Protein AF-A0A2H6NJB8-F1 (afdb_monomer_lite)

Sequence (164 aa):
QEVQARLISLHREQQLCVHRRELTELDIHHRILRFHNYLVALVNKSLLPVRFRLPLLGRGVFLTQGLKYNLELLLFWGPGSLFQGQWNLQPQYKRAGARLELARRLERSLLLLGVANLLLCPFILVWQGLYAFFSYTEALRREPSSLGARRWSLYGRLYLRHFN

Organism: NCBI:txid3147026

Radius of gyration: 20.93 Å; chains: 1; bounding box: 54×35×62 Å

Structure (mmCIF, N/CA/C/O backbone):
data_AF-A0A2H6NJB8-F1
#
_entry.id   AF-A0A2H6NJB8-F1
#
loop_
_atom_site.group_PDB
_atom_site.id
_atom_site.type_symbol
_atom_site.label_atom_id
_atom_site.label_alt_id
_atom_site.label_comp_id
_atom_site.label_asym_id
_atom_site.label_entity_id
_atom_site.label_seq_id
_atom_site.pdbx_PDB_ins_code
_atom_site.Cartn_x
_atom_site.Cartn_y
_atom_site.Cartn_z
_atom_site.occupancy
_atom_site.B_iso_or_equiv
_atom_site.auth_seq_id
_atom_site.auth_comp_id
_atom_site.auth_asym_id
_atom_site.auth_atom_id
_atom_site.pdbx_PDB_model_num
ATOM 1 N N . GLN A 1 1 ? 4.160 -14.738 22.382 1.00 85.25 1 GLN A N 1
ATOM 2 C CA . GLN A 1 1 ? 3.028 -14.990 23.298 1.00 85.25 1 GLN A CA 1
ATOM 3 C C . GLN A 1 1 ? 3.347 -14.533 24.719 1.00 85.25 1 GLN A C 1
ATOM 5 O O . GLN A 1 1 ? 2.593 -13.733 25.248 1.00 85.25 1 GLN A O 1
ATOM 10 N N . GLU A 1 2 ? 4.492 -14.901 25.303 1.00 93.94 2 GLU A N 1
ATOM 11 C CA . GLU A 1 2 ? 4.881 -14.447 26.657 1.00 93.94 2 GLU A CA 1
ATOM 12 C C . GLU A 1 2 ? 4.868 -12.920 26.844 1.00 93.94 2 GLU A C 1
ATOM 14 O O . GLU A 1 2 ? 4.294 -12.415 27.806 1.00 93.94 2 GLU A O 1
ATOM 19 N N . VAL A 1 3 ? 5.433 -12.168 25.891 1.00 93.88 3 VAL A N 1
ATOM 20 C CA . VAL A 1 3 ? 5.433 -10.691 25.920 1.00 93.88 3 VAL A CA 1
ATOM 21 C C . VAL A 1 3 ? 4.010 -10.128 25.955 1.00 93.88 3 VAL A C 1
ATOM 23 O O . VAL A 1 3 ? 3.730 -9.182 26.683 1.00 93.88 3 VAL A O 1
ATOM 26 N N . GLN A 1 4 ? 3.097 -10.729 25.194 1.00 92.00 4 GLN A N 1
ATOM 27 C CA . GLN A 1 4 ? 1.706 -10.296 25.116 1.00 92.00 4 GLN A CA 1
ATOM 28 C C . GLN A 1 4 ? 0.966 -10.563 26.432 1.00 92.00 4 GLN A C 1
ATOM 30 O O . GLN A 1 4 ? 0.271 -9.678 26.922 1.00 92.00 4 GLN A O 1
ATOM 35 N N . ALA A 1 5 ? 1.165 -11.740 27.034 1.00 91.25 5 ALA A N 1
ATOM 36 C CA . ALA A 1 5 ? 0.582 -12.081 28.329 1.00 91.25 5 ALA A CA 1
ATOM 37 C C . ALA A 1 5 ? 1.071 -11.134 29.438 1.00 91.25 5 ALA A C 1
ATOM 39 O O . ALA A 1 5 ? 0.262 -10.613 30.204 1.00 91.25 5 ALA A O 1
ATOM 40 N N . ARG A 1 6 ? 2.379 -10.831 29.466 1.00 91.12 6 ARG A N 1
ATOM 41 C CA . ARG A 1 6 ? 2.955 -9.849 30.402 1.00 91.12 6 ARG A CA 1
ATOM 42 C C . ARG A 1 6 ? 2.412 -8.439 30.179 1.00 91.12 6 ARG A C 1
ATOM 44 O O . ARG A 1 6 ? 2.177 -7.709 31.133 1.00 91.12 6 ARG A O 1
ATOM 51 N N . LEU A 1 7 ? 2.184 -8.044 28.929 1.00 89.62 7 LEU A N 1
ATOM 52 C CA . LEU A 1 7 ? 1.613 -6.734 28.621 1.00 89.62 7 LEU A CA 1
ATOM 53 C C . LEU A 1 7 ? 0.162 -6.618 29.118 1.00 89.62 7 LEU A C 1
ATOM 55 O O . LEU A 1 7 ? -0.233 -5.573 29.631 1.00 89.62 7 LEU A O 1
ATOM 59 N N . ILE A 1 8 ? -0.616 -7.699 29.023 1.00 88.38 8 ILE A N 1
ATOM 60 C CA . ILE A 1 8 ? -1.985 -7.759 29.555 1.00 88.38 8 ILE A CA 1
ATOM 61 C C . ILE A 1 8 ? -1.984 -7.724 31.087 1.00 88.38 8 ILE A C 1
ATOM 63 O O . ILE A 1 8 ? -2.805 -7.012 31.669 1.00 88.38 8 ILE A O 1
ATOM 67 N N . SER A 1 9 ? -1.066 -8.440 31.748 1.00 87.44 9 SER A N 1
ATOM 68 C CA . SER A 1 9 ? -0.958 -8.395 33.211 1.00 87.44 9 SER A CA 1
ATOM 69 C C . SER A 1 9 ? -0.558 -7.001 33.703 1.00 87.44 9 SER A C 1
ATOM 71 O O . SER A 1 9 ? -1.214 -6.470 34.593 1.00 87.44 9 SER A O 1
ATOM 73 N N . LEU A 1 10 ? 0.426 -6.362 33.058 1.00 87.69 10 LEU A N 1
ATOM 74 C CA . LEU A 1 10 ? 0.876 -5.003 33.390 1.00 87.69 10 LEU A CA 1
ATOM 75 C C . LEU A 1 10 ? -0.206 -3.938 33.179 1.00 87.69 10 LEU A C 1
ATOM 77 O O . LEU A 1 10 ? -0.271 -2.969 33.933 1.00 87.69 10 LEU A O 1
ATOM 81 N N . HIS A 1 11 ? -1.090 -4.101 32.187 1.00 83.88 11 HIS A N 1
ATOM 82 C CA . HIS A 1 11 ? -2.194 -3.156 31.968 1.00 83.88 11 HIS A CA 1
ATOM 83 C C . HIS A 1 11 ? -3.126 -3.055 33.188 1.00 83.88 11 HIS A C 1
ATOM 85 O O . HIS A 1 11 ? -3.665 -1.980 33.446 1.00 83.88 11 HIS A O 1
ATOM 91 N N . ARG A 1 12 ? -3.281 -4.131 33.973 1.00 79.50 12 ARG A N 1
ATOM 92 C CA . ARG A 1 12 ? -4.093 -4.106 35.203 1.00 79.50 12 ARG A CA 1
ATOM 93 C C . ARG A 1 12 ? -3.506 -3.174 36.262 1.00 79.50 12 ARG A C 1
ATOM 95 O O . ARG A 1 12 ? -4.266 -2.508 36.957 1.00 79.50 12 ARG A O 1
ATOM 102 N N . GLU A 1 13 ? -2.181 -3.103 36.335 1.00 82.75 13 GLU A N 1
ATOM 103 C CA . GLU A 1 13 ? -1.440 -2.299 37.311 1.00 82.75 13 GLU A CA 1
ATOM 104 C C . GLU A 1 13 ? -1.259 -0.847 36.847 1.00 82.75 13 GLU A C 1
ATOM 106 O O . GLU A 1 13 ? -1.420 0.078 37.636 1.00 82.75 13 GLU A O 1
ATOM 111 N N . GLN A 1 14 ? -0.952 -0.634 35.562 1.00 80.88 14 GLN A N 1
ATOM 112 C CA . GLN A 1 14 ? -0.519 0.669 35.032 1.00 80.88 14 GLN A CA 1
ATOM 113 C C . GLN A 1 14 ? -1.563 1.390 34.156 1.00 80.88 14 GLN A C 1
ATOM 115 O O . GLN A 1 14 ? -1.294 2.490 33.683 1.00 80.88 14 GLN A O 1
ATOM 120 N N . GLN A 1 15 ? -2.743 0.797 33.919 1.00 77.94 15 GLN A N 1
ATOM 121 C CA . GLN A 1 15 ? -3.854 1.382 33.139 1.00 77.94 15 GLN A CA 1
ATOM 122 C C . GLN A 1 15 ? -3.415 2.031 31.808 1.00 77.94 15 GLN A C 1
ATOM 124 O O . GLN A 1 15 ? -3.795 3.151 31.469 1.00 77.94 15 GLN A O 1
ATOM 129 N N . LEU A 1 16 ? -2.651 1.293 30.996 1.00 76.12 16 LEU A N 1
ATOM 130 C CA . LEU A 1 16 ? -2.123 1.747 29.697 1.00 76.12 16 LEU A CA 1
ATOM 131 C C . LEU A 1 16 ? -3.224 2.147 28.689 1.00 76.12 16 LEU A C 1
ATOM 133 O O . LEU A 1 16 ? -2.987 2.904 27.747 1.00 76.12 16 LEU A O 1
ATOM 137 N N . CYS A 1 17 ? -4.440 1.625 28.854 1.00 76.44 17 CYS A N 1
ATOM 138 C CA . CYS A 1 17 ? -5.624 1.983 28.070 1.00 76.44 17 CYS A CA 1
ATOM 139 C C . CYS A 1 17 ? -6.612 2.820 28.887 1.00 76.44 17 CYS A C 1
ATOM 141 O O . CYS A 1 17 ? -7.386 2.282 29.669 1.00 76.44 17 CYS A O 1
ATOM 143 N N . VAL A 1 18 ? -6.682 4.115 28.584 1.00 71.00 18 VAL A N 1
ATOM 144 C CA . VAL A 1 18 ? -7.494 5.107 29.316 1.00 71.00 18 VAL A CA 1
ATOM 145 C C . VAL A 1 18 ? -9.004 4.812 29.310 1.00 71.00 18 VAL A C 1
ATOM 147 O O . VAL A 1 18 ? -9.721 5.225 30.213 1.00 71.00 18 VAL A O 1
ATOM 150 N N . HIS A 1 19 ? -9.528 4.131 28.286 1.00 65.62 19 HIS A N 1
ATOM 151 C CA . HIS A 1 19 ? -10.980 3.945 28.107 1.00 65.62 19 HIS A CA 1
ATOM 152 C C . HIS A 1 19 ? -11.497 2.538 28.422 1.00 65.62 19 HIS A C 1
ATOM 154 O O . HIS A 1 19 ? -12.709 2.344 28.477 1.00 65.62 19 HIS A O 1
ATOM 160 N N . ARG A 1 20 ? -10.622 1.540 28.593 1.00 66.75 20 ARG A N 1
ATOM 161 C CA . ARG A 1 20 ? -11.045 0.156 28.850 1.00 66.75 20 ARG A CA 1
ATOM 162 C C . ARG A 1 20 ? -10.304 -0.421 30.042 1.00 66.75 20 ARG A C 1
ATOM 164 O O . ARG A 1 20 ? -9.078 -0.467 30.048 1.00 66.75 20 ARG A O 1
ATOM 171 N N . ARG A 1 21 ? -11.086 -0.917 31.004 1.00 65.81 21 ARG A N 1
ATOM 172 C CA . ARG A 1 21 ? -10.585 -1.540 32.236 1.00 65.81 21 ARG A CA 1
ATOM 173 C C . ARG A 1 21 ? -9.827 -2.841 31.966 1.00 65.81 21 ARG A C 1
ATOM 175 O O . ARG A 1 21 ? -8.862 -3.125 32.661 1.00 65.81 21 ARG A O 1
ATOM 182 N N . GLU A 1 22 ? -10.197 -3.569 30.914 1.00 77.06 22 GLU A N 1
ATOM 183 C CA . GLU A 1 22 ? -9.538 -4.811 30.507 1.00 77.06 22 GLU A CA 1
ATOM 184 C C . GLU A 1 22 ? -9.018 -4.712 29.069 1.00 77.06 22 GLU A C 1
ATOM 186 O O . GLU A 1 22 ? -9.706 -4.214 28.173 1.00 77.06 22 GLU A O 1
ATOM 191 N N . LEU A 1 23 ? -7.784 -5.179 28.863 1.00 84.12 23 LEU A N 1
ATOM 192 C CA . LEU A 1 23 ? -7.149 -5.293 27.554 1.00 84.12 23 LEU A CA 1
ATOM 193 C C . LEU A 1 23 ? -7.160 -6.762 27.137 1.00 84.12 23 LEU A C 1
ATOM 195 O O . LEU A 1 23 ? -6.552 -7.597 27.803 1.00 84.12 23 LEU A O 1
ATOM 199 N N . THR A 1 24 ? -7.836 -7.072 26.034 1.00 89.06 24 THR A N 1
ATOM 200 C CA . THR A 1 24 ? -7.858 -8.434 25.489 1.00 89.06 24 THR A CA 1
ATOM 201 C C . THR A 1 24 ? -6.723 -8.658 24.495 1.00 89.06 24 THR A C 1
ATOM 203 O O . THR A 1 24 ? -6.211 -7.724 23.873 1.00 89.06 24 THR A O 1
ATOM 206 N N . GLU A 1 25 ? -6.362 -9.922 24.283 1.00 90.19 25 GLU A N 1
ATOM 207 C CA . GLU A 1 25 ? -5.430 -10.317 23.226 1.00 90.19 25 GLU A CA 1
ATOM 208 C C . GLU A 1 25 ? -5.872 -9.815 21.849 1.00 90.19 25 GLU A C 1
ATOM 210 O O . GLU A 1 25 ? -5.071 -9.275 21.083 1.00 90.19 25 GLU A O 1
ATOM 215 N N . LEU A 1 26 ? -7.166 -9.935 21.556 1.00 91.69 26 LEU A N 1
ATOM 216 C CA . LEU A 1 26 ? -7.756 -9.498 20.299 1.00 91.69 26 LEU A CA 1
ATOM 217 C C . LEU A 1 26 ? -7.646 -7.976 20.107 1.00 91.69 26 LEU A C 1
ATOM 219 O O . LEU A 1 26 ? -7.372 -7.511 19.001 1.00 91.69 26 LEU A O 1
ATOM 223 N N . ASP A 1 27 ? -7.798 -7.189 21.176 1.00 90.06 27 ASP A N 1
ATOM 224 C CA . ASP A 1 27 ? -7.632 -5.734 21.114 1.00 90.06 27 ASP A CA 1
ATOM 225 C C . ASP A 1 27 ? -6.195 -5.336 20.738 1.00 90.06 27 ASP A C 1
ATOM 227 O O . ASP A 1 27 ? -6.000 -4.375 19.988 1.00 90.06 27 ASP A O 1
ATOM 231 N N . ILE A 1 28 ? -5.188 -6.082 21.210 1.00 91.06 28 ILE A N 1
ATOM 232 C CA . ILE A 1 28 ? -3.780 -5.868 20.839 1.00 91.06 28 ILE A CA 1
ATOM 233 C C . ILE A 1 28 ? -3.586 -6.151 19.346 1.00 91.06 28 ILE A C 1
ATOM 235 O O . ILE A 1 28 ? -3.053 -5.302 18.626 1.00 91.06 28 ILE A O 1
ATOM 239 N N . HIS A 1 29 ? -4.087 -7.290 18.856 1.00 93.88 29 HIS A N 1
ATOM 240 C CA . HIS A 1 29 ? -4.015 -7.647 17.436 1.00 93.88 29 HIS A CA 1
ATOM 241 C C . HIS A 1 29 ? -4.687 -6.584 16.560 1.00 93.88 29 HIS A C 1
ATOM 243 O O . HIS A 1 29 ? -4.074 -6.083 15.620 1.00 93.88 29 HIS A O 1
ATOM 249 N N . HIS A 1 30 ? -5.895 -6.137 16.913 1.00 92.69 30 HIS A N 1
ATOM 250 C CA . HIS A 1 30 ? -6.605 -5.088 16.177 1.00 92.69 30 HIS A CA 1
ATOM 251 C C . HIS A 1 30 ? -5.895 -3.730 16.181 1.00 92.69 30 HIS A C 1
ATOM 253 O O . HIS A 1 30 ? -6.080 -2.940 15.251 1.00 92.69 30 HIS A O 1
ATOM 259 N N . ARG A 1 31 ? -5.095 -3.416 17.207 1.00 90.75 31 ARG A N 1
ATOM 260 C CA . ARG A 1 31 ? -4.280 -2.192 17.227 1.00 90.75 31 ARG A CA 1
ATOM 261 C C . ARG A 1 31 ? -3.078 -2.308 16.301 1.00 90.75 31 ARG A C 1
ATOM 263 O O . ARG A 1 31 ? -2.871 -1.405 15.498 1.00 90.75 31 ARG A O 1
ATOM 270 N N . ILE A 1 32 ? -2.344 -3.416 16.373 1.00 92.44 32 ILE A N 1
ATOM 271 C CA . ILE A 1 32 ? -1.129 -3.639 15.577 1.00 92.44 32 ILE A CA 1
ATOM 272 C C . ILE A 1 32 ? -1.474 -3.827 14.095 1.00 92.44 32 ILE A C 1
ATOM 274 O O . ILE A 1 32 ? -0.851 -3.242 13.214 1.00 92.44 32 ILE A O 1
ATOM 278 N N . LEU A 1 33 ? -2.492 -4.634 13.804 1.00 95.62 33 LEU A N 1
ATOM 279 C CA . LEU A 1 33 ? -2.770 -5.136 12.460 1.00 95.62 33 LEU A CA 1
ATOM 280 C C . LEU A 1 33 ? -3.817 -4.331 11.699 1.00 95.62 33 LEU A C 1
ATOM 282 O O . LEU A 1 33 ? -4.131 -4.676 10.563 1.00 95.62 33 LEU A O 1
ATOM 286 N N . ARG A 1 34 ? -4.329 -3.237 12.274 1.00 93.69 34 ARG A N 1
ATOM 287 C CA . ARG A 1 34 ? -5.423 -2.429 11.712 1.00 93.69 34 ARG A CA 1
ATOM 288 C C . ARG A 1 34 ? -5.286 -2.185 10.212 1.00 93.69 34 ARG A C 1
ATOM 290 O O . ARG A 1 34 ? -6.138 -2.600 9.431 1.00 93.69 34 ARG A O 1
ATOM 297 N N . PHE A 1 35 ? -4.207 -1.520 9.807 1.00 93.69 35 PHE A N 1
ATOM 298 C CA . PHE A 1 35 ? -3.995 -1.136 8.412 1.00 93.69 35 PHE A CA 1
ATOM 299 C C . PHE A 1 35 ? -3.606 -2.325 7.530 1.00 93.69 35 PHE A C 1
ATOM 301 O O . PHE A 1 35 ? -3.957 -2.359 6.353 1.00 93.69 35 PHE A O 1
ATOM 308 N N . HIS A 1 36 ? -2.953 -3.343 8.098 1.00 94.38 36 HIS A N 1
ATOM 309 C CA . HIS A 1 36 ? -2.643 -4.576 7.375 1.00 94.38 36 HIS A CA 1
ATOM 310 C C . HIS A 1 36 ? -3.914 -5.352 7.022 1.00 94.38 36 HIS A C 1
ATOM 312 O O . HIS A 1 36 ? -4.065 -5.766 5.877 1.00 94.38 36 HIS A O 1
ATOM 318 N N . ASN A 1 37 ? -4.859 -5.461 7.956 1.00 96.12 37 ASN A N 1
ATOM 319 C CA . ASN A 1 37 ? -6.163 -6.072 7.721 1.00 96.12 37 ASN A CA 1
ATOM 320 C C . ASN A 1 37 ? -6.951 -5.310 6.645 1.00 96.12 37 ASN A C 1
ATOM 322 O O . ASN A 1 37 ? -7.536 -5.937 5.763 1.00 96.12 37 ASN A O 1
ATOM 326 N N . TYR A 1 38 ? -6.915 -3.970 6.640 1.00 95.25 38 TYR A N 1
ATOM 327 C CA . TYR A 1 38 ? -7.501 -3.191 5.541 1.00 95.25 38 TYR A CA 1
ATOM 328 C C . TYR A 1 38 ? -6.865 -3.530 4.193 1.00 95.25 38 TYR A C 1
ATOM 330 O O . TYR A 1 38 ? -7.579 -3.753 3.218 1.00 95.25 38 TYR A O 1
ATOM 338 N N . LEU A 1 39 ? -5.536 -3.603 4.125 1.00 94.94 39 LEU A N 1
ATOM 339 C CA . LEU A 1 39 ? -4.833 -3.871 2.876 1.00 94.94 39 LEU A CA 1
ATOM 340 C C . LEU A 1 39 ? -5.101 -5.294 2.356 1.00 94.94 39 LEU A C 1
ATOM 342 O O . LEU A 1 39 ? -5.356 -5.463 1.164 1.00 94.94 39 LEU A O 1
ATOM 346 N N . VAL A 1 40 ? -5.147 -6.293 3.244 1.00 96.31 40 VAL A N 1
ATOM 347 C CA . VAL A 1 40 ? -5.582 -7.664 2.918 1.00 96.31 40 VAL A CA 1
ATOM 348 C C . VAL A 1 40 ? -7.010 -7.657 2.365 1.00 96.31 40 VAL A C 1
ATOM 350 O O . VAL A 1 40 ? -7.263 -8.213 1.297 1.00 96.31 40 VAL A O 1
ATOM 353 N N . ALA A 1 41 ? -7.943 -6.961 3.024 1.00 96.69 41 ALA A N 1
ATOM 354 C CA . ALA A 1 41 ? -9.328 -6.870 2.566 1.00 96.69 41 ALA A CA 1
ATOM 355 C C . ALA A 1 41 ? -9.458 -6.198 1.186 1.00 96.69 41 ALA A C 1
ATOM 357 O O . ALA A 1 41 ? -10.219 -6.675 0.343 1.00 96.69 41 ALA A O 1
ATOM 358 N N . LEU A 1 42 ? -8.712 -5.117 0.934 1.00 95.69 42 LEU A N 1
ATOM 359 C CA . LEU A 1 42 ? -8.707 -4.403 -0.348 1.00 95.69 42 LEU A CA 1
ATOM 360 C C . LEU A 1 42 ? -8.184 -5.282 -1.494 1.00 95.69 42 LEU A C 1
ATOM 362 O O . LEU A 1 42 ? -8.766 -5.290 -2.581 1.00 95.69 42 LEU A O 1
ATOM 366 N N . VAL A 1 43 ? -7.112 -6.042 -1.246 1.00 94.38 43 VAL A N 1
ATOM 367 C CA . VAL A 1 43 ? -6.535 -6.976 -2.223 1.00 94.38 43 VAL A CA 1
ATOM 368 C C . VAL A 1 43 ? -7.485 -8.143 -2.496 1.00 94.38 43 VAL A C 1
ATOM 370 O O . VAL A 1 43 ? -7.753 -8.445 -3.660 1.00 94.38 43 VAL A O 1
ATOM 373 N N . ASN A 1 44 ? -8.044 -8.763 -1.454 1.00 93.94 44 ASN A N 1
ATOM 374 C CA . ASN A 1 44 ? -8.925 -9.927 -1.593 1.00 93.94 44 ASN A CA 1
ATOM 375 C C . ASN A 1 44 ? -10.235 -9.576 -2.309 1.00 93.94 44 ASN A C 1
ATOM 377 O O . ASN A 1 44 ? -10.708 -10.343 -3.145 1.00 93.94 44 ASN A O 1
ATOM 381 N N . LYS A 1 45 ? -10.777 -8.377 -2.064 1.00 95.31 45 LYS A N 1
ATOM 382 C CA . LYS A 1 45 ? -11.954 -7.854 -2.777 1.00 95.31 45 LYS A CA 1
ATOM 383 C C . LYS A 1 45 ? -11.644 -7.299 -4.170 1.00 95.31 45 LYS A C 1
ATOM 385 O O . LYS A 1 45 ? -12.547 -6.795 -4.826 1.00 95.31 45 LYS A O 1
ATOM 390 N N . SER A 1 46 ? -10.395 -7.390 -4.636 1.00 93.19 46 SER A N 1
ATOM 391 C CA . SER A 1 46 ? -9.959 -6.884 -5.947 1.00 93.19 46 SER A CA 1
ATOM 392 C C . SER A 1 46 ? -10.288 -5.399 -6.177 1.00 93.19 46 SER A C 1
ATOM 394 O O . SER A 1 46 ? -10.561 -4.989 -7.300 1.00 93.19 46 SER A O 1
ATOM 396 N N . LEU A 1 47 ? -10.253 -4.587 -5.112 1.00 93.19 47 LEU A N 1
ATOM 397 C CA . LEU A 1 47 ? -10.534 -3.146 -5.180 1.00 93.19 47 LEU A CA 1
ATOM 398 C C . LEU A 1 47 ? -9.334 -2.335 -5.683 1.00 93.19 47 LEU A C 1
ATOM 400 O O . LEU A 1 47 ? -9.483 -1.185 -6.085 1.00 93.19 47 LEU A O 1
ATOM 404 N N . LEU A 1 48 ? -8.140 -2.929 -5.647 1.00 92.38 48 LEU A N 1
ATOM 405 C CA . LEU A 1 48 ? -6.907 -2.316 -6.125 1.00 92.38 48 LEU A CA 1
ATOM 406 C C . LEU A 1 48 ? -6.587 -2.803 -7.546 1.00 92.38 48 LEU A C 1
ATOM 408 O O . LEU A 1 48 ? -6.631 -4.015 -7.790 1.00 92.38 48 LEU A O 1
ATOM 412 N N . PRO A 1 49 ? -6.194 -1.904 -8.468 1.00 88.50 49 PRO A N 1
ATOM 413 C CA . PRO A 1 49 ? -5.829 -2.263 -9.833 1.00 88.50 49 PRO A CA 1
ATOM 414 C C . PRO A 1 49 ? -4.421 -2.875 -9.863 1.00 88.50 49 PRO A C 1
ATOM 416 O O . PRO A 1 49 ? -3.466 -2.254 -10.307 1.00 88.50 49 PRO A O 1
ATOM 419 N N . VAL A 1 50 ? -4.268 -4.089 -9.332 1.00 91.12 50 VAL A N 1
ATOM 420 C CA . VAL A 1 50 ? -2.984 -4.819 -9.309 1.00 91.12 50 VAL A CA 1
ATOM 421 C C . VAL A 1 50 ? -2.880 -5.865 -10.415 1.00 91.12 50 VAL A C 1
ATOM 423 O O . VAL A 1 50 ? -1.800 -6.392 -10.660 1.00 91.12 50 VAL A O 1
ATOM 426 N N . ARG A 1 51 ? -3.996 -6.206 -11.070 1.00 91.06 51 ARG A N 1
ATOM 427 C CA . ARG A 1 51 ? -4.060 -7.206 -12.143 1.00 91.06 51 ARG A CA 1
ATOM 428 C C . ARG A 1 51 ? -4.156 -6.498 -13.487 1.00 91.06 51 ARG A C 1
ATOM 430 O O . ARG A 1 51 ? -5.100 -5.749 -13.714 1.00 91.06 51 ARG A O 1
ATOM 437 N N . PHE A 1 52 ? -3.220 -6.788 -14.381 1.00 91.75 52 PHE A N 1
ATOM 438 C CA . PHE A 1 52 ? -3.144 -6.189 -15.710 1.00 91.75 52 PHE A CA 1
ATOM 439 C C . PHE A 1 52 ? -3.151 -7.279 -16.777 1.00 91.75 52 PHE A C 1
ATOM 441 O O . PHE A 1 52 ? -2.672 -8.390 -16.545 1.00 91.75 52 PHE A O 1
ATOM 448 N N . ARG A 1 53 ? -3.699 -6.972 -17.954 1.00 91.31 53 ARG A N 1
ATOM 449 C CA . ARG A 1 53 ? -3.592 -7.836 -19.132 1.00 91.31 53 ARG A CA 1
ATOM 450 C C . ARG A 1 53 ? -2.644 -7.171 -20.119 1.00 91.31 53 ARG A C 1
ATOM 452 O O . ARG A 1 53 ? -2.974 -6.135 -20.680 1.00 91.31 53 ARG A O 1
ATOM 459 N N . LEU A 1 54 ? -1.473 -7.767 -20.293 1.00 90.12 54 LEU A N 1
ATOM 460 C CA . LEU A 1 54 ? -0.483 -7.340 -21.269 1.00 90.12 54 LEU A CA 1
ATOM 461 C C . LEU A 1 54 ? -0.752 -8.068 -22.595 1.00 90.12 54 LEU A C 1
ATOM 463 O O . LEU A 1 54 ? -1.040 -9.268 -22.563 1.00 90.12 54 LEU A O 1
ATOM 467 N N . PRO A 1 55 ? -0.648 -7.382 -23.748 1.00 87.00 55 PRO A N 1
ATOM 468 C CA . PRO A 1 55 ? -1.002 -7.950 -25.052 1.00 87.00 55 PRO A CA 1
ATOM 469 C C . PRO A 1 55 ? -0.168 -9.184 -25.434 1.00 87.00 55 PRO A C 1
ATOM 471 O O . PRO A 1 55 ? -0.657 -10.022 -26.180 1.00 87.00 55 PRO A O 1
ATOM 474 N N . LEU A 1 56 ? 1.047 -9.330 -24.889 1.00 90.19 56 LEU A N 1
ATOM 475 C CA . LEU A 1 56 ? 1.967 -10.434 -25.206 1.00 90.19 56 LEU A CA 1
ATOM 476 C C . LEU A 1 5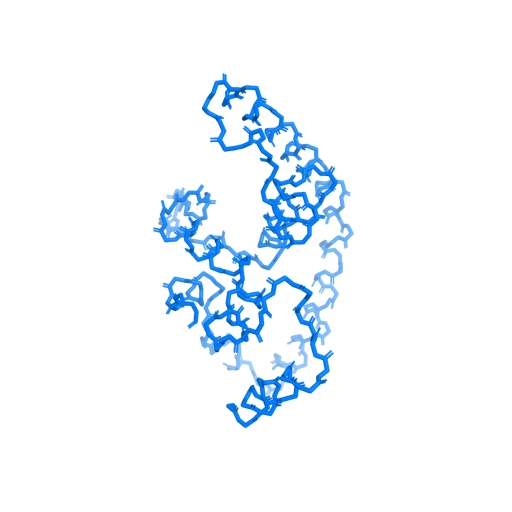6 ? 2.170 -11.432 -24.052 1.00 90.19 56 LEU A C 1
ATOM 478 O O . LEU A 1 56 ? 2.276 -12.628 -24.289 1.00 90.19 56 LEU A O 1
ATOM 482 N N . LEU A 1 57 ? 2.209 -10.965 -22.798 1.00 87.81 57 LEU A N 1
ATOM 483 C CA . LEU A 1 57 ? 2.452 -11.822 -21.621 1.00 87.81 57 LEU A CA 1
ATOM 484 C C . LEU A 1 57 ? 1.167 -12.372 -20.975 1.00 87.81 57 LEU A C 1
ATOM 486 O O . LEU A 1 57 ? 1.235 -13.167 -20.038 1.00 87.81 57 LEU A O 1
ATOM 490 N N . GLY A 1 58 ? -0.015 -11.940 -21.422 1.00 91.88 58 GLY A N 1
ATOM 491 C CA . GLY A 1 58 ? -1.282 -12.334 -20.812 1.00 91.88 58 GLY A CA 1
ATOM 492 C C . GLY A 1 58 ? -1.544 -11.624 -19.479 1.00 91.88 58 GLY A C 1
ATOM 493 O O . GLY A 1 58 ? -1.343 -10.416 -19.352 1.00 91.88 58 GLY A O 1
ATOM 494 N N . ARG A 1 59 ? -2.080 -12.342 -18.482 1.00 90.75 59 ARG A N 1
ATOM 495 C CA . ARG A 1 59 ? -2.460 -11.754 -17.182 1.00 90.75 59 ARG A CA 1
ATOM 496 C C . ARG A 1 59 ? -1.252 -11.681 -16.245 1.00 90.75 59 ARG A C 1
ATOM 498 O O . ARG A 1 59 ? -0.729 -12.711 -15.837 1.00 90.75 59 ARG A O 1
ATOM 505 N N . GLY A 1 60 ? -0.869 -10.469 -15.854 1.00 90.88 60 GLY A N 1
ATOM 506 C CA . GLY A 1 60 ? 0.186 -10.196 -14.879 1.00 90.88 60 GLY A CA 1
ATOM 507 C C . GLY A 1 60 ? -0.350 -9.555 -13.599 1.00 90.88 60 GLY A C 1
ATOM 508 O O . GLY A 1 60 ? -1.404 -8.915 -13.598 1.00 90.88 60 GLY A O 1
ATOM 509 N N . VAL A 1 61 ? 0.395 -9.712 -12.503 1.00 93.88 61 VAL A N 1
ATOM 510 C CA . VAL A 1 61 ? 0.130 -9.027 -11.231 1.00 93.88 61 VAL A CA 1
ATOM 511 C C . VAL A 1 61 ? 1.284 -8.083 -10.922 1.00 93.88 61 VAL A C 1
ATOM 513 O O . VAL A 1 61 ? 2.427 -8.523 -10.812 1.00 93.88 61 VAL A O 1
ATOM 516 N N . PHE A 1 62 ? 0.986 -6.798 -10.748 1.00 94.12 62 PHE A N 1
ATOM 517 C CA . PHE A 1 62 ? 1.963 -5.766 -10.427 1.00 94.12 62 PHE A CA 1
ATOM 518 C C . PHE A 1 62 ? 1.652 -5.158 -9.058 1.00 94.12 62 PHE A C 1
ATOM 520 O O . PHE A 1 62 ? 0.788 -4.295 -8.912 1.00 94.12 62 PHE A O 1
ATOM 527 N N . LEU A 1 63 ? 2.363 -5.638 -8.036 1.00 95.38 63 LEU A N 1
ATOM 528 C CA . LEU A 1 63 ? 2.332 -5.073 -6.691 1.00 95.38 63 LEU A CA 1
ATOM 529 C C . LEU A 1 63 ? 3.754 -4.986 -6.144 1.00 95.38 63 LEU A C 1
ATOM 531 O O . LEU A 1 63 ? 4.312 -5.968 -5.650 1.00 95.38 63 LEU A O 1
ATOM 535 N N . THR A 1 64 ? 4.339 -3.799 -6.260 1.00 94.94 64 THR A N 1
ATOM 536 C CA . THR A 1 64 ? 5.679 -3.486 -5.756 1.00 94.94 64 THR A CA 1
ATOM 537 C C . THR A 1 64 ? 5.606 -2.861 -4.366 1.00 94.94 64 THR A C 1
ATOM 539 O O . THR A 1 64 ? 4.553 -2.384 -3.934 1.00 94.94 64 THR A O 1
ATOM 542 N N . GLN A 1 65 ? 6.741 -2.822 -3.664 1.00 94.81 65 GLN A N 1
ATOM 543 C CA . GLN A 1 65 ? 6.831 -2.149 -2.367 1.00 94.81 65 GLN A CA 1
ATOM 544 C C . GLN A 1 65 ? 6.496 -0.652 -2.480 1.00 94.81 65 GLN A C 1
ATOM 546 O O . GLN A 1 65 ? 5.807 -0.117 -1.617 1.00 94.81 65 GLN A O 1
ATOM 551 N N . GLY A 1 66 ? 6.913 0.003 -3.570 1.00 95.00 66 GLY A N 1
ATOM 552 C CA . GLY A 1 66 ? 6.596 1.409 -3.834 1.00 95.00 66 GLY A CA 1
ATOM 553 C C . GLY A 1 66 ? 5.104 1.652 -4.072 1.00 95.00 66 GLY A C 1
ATOM 554 O O . GLY A 1 66 ? 4.546 2.605 -3.534 1.00 95.00 66 GLY A O 1
ATOM 555 N N . LEU A 1 67 ? 4.422 0.767 -4.810 1.00 94.44 67 LEU A N 1
ATOM 556 C CA . LEU A 1 67 ? 2.968 0.865 -4.978 1.00 94.44 67 LEU A CA 1
ATOM 557 C C . LEU A 1 67 ? 2.242 0.648 -3.643 1.00 94.44 67 LEU A C 1
ATOM 559 O O . LEU A 1 67 ? 1.352 1.422 -3.301 1.00 94.44 67 LEU A O 1
ATOM 563 N N . LYS A 1 68 ? 2.652 -0.360 -2.860 1.00 95.50 68 LYS A N 1
ATOM 564 C CA . LYS A 1 68 ? 2.108 -0.607 -1.516 1.00 95.50 68 LYS A CA 1
ATOM 565 C C . LYS A 1 68 ? 2.253 0.628 -0.620 1.00 95.50 68 LYS A C 1
ATOM 567 O O . LYS A 1 68 ? 1.279 1.036 0.002 1.00 95.50 68 LYS A O 1
ATOM 572 N N . TYR A 1 69 ? 3.437 1.235 -0.603 1.00 95.25 69 TYR A N 1
ATOM 573 C CA . TYR A 1 69 ? 3.718 2.439 0.175 1.00 95.25 69 TYR A CA 1
ATOM 574 C C . TYR A 1 69 ? 2.834 3.618 -0.246 1.00 95.25 69 TYR A C 1
ATOM 576 O O . TYR A 1 69 ? 2.223 4.255 0.605 1.00 95.25 69 TYR A O 1
ATOM 584 N N . ASN A 1 70 ? 2.698 3.866 -1.552 1.00 95.06 70 ASN A N 1
ATOM 585 C CA . ASN A 1 70 ? 1.829 4.923 -2.075 1.00 95.06 70 ASN A CA 1
ATOM 586 C C . ASN A 1 70 ? 0.359 4.723 -1.679 1.00 95.06 70 ASN A C 1
ATOM 588 O O . ASN A 1 70 ? -0.314 5.680 -1.303 1.00 95.06 70 ASN A O 1
ATOM 592 N N . LEU A 1 71 ? -0.135 3.482 -1.714 1.00 94.31 71 LEU A N 1
ATOM 593 C CA . LEU A 1 71 ? -1.490 3.157 -1.265 1.00 94.31 71 LEU A CA 1
ATOM 594 C C . LEU A 1 71 ? -1.664 3.392 0.238 1.00 94.31 71 LEU A C 1
ATOM 596 O O . LEU A 1 71 ? -2.660 3.977 0.655 1.00 94.31 71 LEU A O 1
ATOM 600 N N . GLU A 1 72 ? -0.697 2.965 1.053 1.00 94.44 72 GLU A N 1
ATOM 601 C CA . GLU A 1 72 ? -0.722 3.197 2.499 1.00 94.44 72 GLU A CA 1
ATOM 602 C C . GLU A 1 72 ? -0.692 4.699 2.814 1.00 94.44 72 GLU A C 1
ATOM 604 O O . GLU A 1 72 ? -1.478 5.165 3.639 1.00 94.44 72 GLU A O 1
ATOM 609 N N . LEU A 1 73 ? 0.155 5.463 2.118 1.00 94.19 73 LEU A N 1
ATOM 610 C CA . LEU A 1 73 ? 0.260 6.915 2.253 1.00 94.19 73 LEU A CA 1
ATOM 611 C C . LEU A 1 73 ? -1.058 7.606 1.894 1.00 94.19 73 LEU A C 1
ATOM 613 O O . LEU A 1 73 ? -1.547 8.433 2.661 1.00 94.19 73 LEU A O 1
ATOM 617 N N . LEU A 1 74 ? -1.666 7.232 0.769 1.00 94.06 74 LEU A N 1
ATOM 618 C CA . LEU A 1 74 ? -2.931 7.805 0.318 1.00 94.06 74 LEU A CA 1
ATOM 619 C C . LEU A 1 74 ? -4.084 7.500 1.285 1.00 94.06 74 LEU A C 1
ATOM 621 O O . LEU A 1 74 ? -4.895 8.376 1.577 1.00 94.06 74 LEU A O 1
ATOM 625 N N . LEU A 1 75 ? -4.178 6.259 1.772 1.00 93.44 75 LEU A N 1
ATOM 626 C CA . LEU A 1 75 ? -5.351 5.793 2.513 1.00 93.44 75 LEU A CA 1
ATOM 627 C C . LEU A 1 75 ? -5.259 6.035 4.022 1.00 93.44 75 LEU A C 1
ATOM 629 O O . LEU A 1 75 ? -6.281 6.354 4.634 1.00 93.44 75 LEU A O 1
ATOM 633 N N . PHE A 1 76 ? -4.079 5.876 4.630 1.00 92.75 76 PHE A N 1
ATOM 634 C CA . PHE A 1 76 ? -3.967 5.719 6.086 1.00 92.75 76 PHE A CA 1
ATOM 635 C C . PHE A 1 76 ? -3.249 6.856 6.815 1.00 92.75 76 PHE A C 1
ATOM 637 O O . PHE A 1 76 ? -3.697 7.207 7.900 1.00 92.75 76 PHE A O 1
ATOM 644 N N . TRP A 1 77 ? -2.164 7.423 6.272 1.00 88.88 77 TRP A N 1
ATOM 645 C CA . TRP A 1 77 ? -1.296 8.324 7.057 1.00 88.88 77 TRP A CA 1
ATOM 646 C C . TRP A 1 77 ? -0.871 9.633 6.373 1.00 88.88 77 TRP A C 1
ATOM 648 O O . TRP A 1 77 ? -0.287 10.492 7.027 1.00 88.88 77 TRP A O 1
ATOM 658 N N . GLY A 1 78 ? -1.180 9.837 5.091 1.00 88.50 78 GLY A N 1
ATOM 659 C CA . GLY A 1 78 ? -0.879 11.084 4.383 1.00 88.50 78 GLY A CA 1
ATOM 660 C C . GLY A 1 78 ? -1.776 12.274 4.776 1.00 88.50 78 GLY A C 1
ATOM 661 O O . GLY A 1 78 ? -2.811 12.091 5.428 1.00 88.50 78 GLY A O 1
ATOM 662 N N . PRO A 1 79 ? -1.439 13.498 4.312 1.00 81.56 79 PRO A N 1
ATOM 663 C CA . PRO A 1 79 ? -2.110 14.760 4.675 1.00 81.56 79 PRO A CA 1
ATOM 664 C C . PRO A 1 79 ? -3.570 14.897 4.187 1.00 81.56 79 PRO A C 1
ATOM 666 O O . PRO A 1 79 ? -4.241 15.882 4.484 1.00 81.56 79 PRO A O 1
ATOM 669 N N . GLY A 1 80 ? -4.090 13.907 3.461 1.00 82.44 80 GLY A N 1
ATOM 670 C CA . GLY A 1 80 ? -5.494 13.803 3.048 1.00 82.44 80 GLY A CA 1
ATOM 671 C C . GLY A 1 80 ? -6.084 12.412 3.273 1.00 82.44 80 GLY A C 1
ATOM 672 O O . GLY A 1 80 ? -7.051 12.052 2.605 1.00 82.44 80 GLY A O 1
ATOM 673 N N . SER A 1 81 ? -5.478 11.624 4.164 1.00 90.31 81 SER A N 1
ATOM 674 C CA . SER A 1 81 ? -5.878 10.241 4.423 1.00 90.31 81 SER A CA 1
ATOM 675 C C . SER A 1 81 ? -7.306 10.123 4.965 1.00 90.31 81 SER A C 1
ATOM 677 O O . SER A 1 81 ? -7.922 11.083 5.439 1.00 90.31 81 SER A O 1
ATOM 679 N N . LEU A 1 82 ? -7.861 8.914 4.872 1.00 91.56 82 LEU A N 1
ATOM 680 C CA . LEU A 1 82 ? -9.234 8.628 5.296 1.00 91.56 82 LEU A CA 1
ATOM 681 C C . LEU A 1 82 ? -9.376 8.641 6.827 1.00 91.56 82 LEU A C 1
ATOM 683 O O . LEU A 1 82 ? -10.464 8.871 7.367 1.00 91.56 82 LEU A O 1
ATOM 687 N N . PHE A 1 83 ? -8.271 8.384 7.525 1.00 90.56 83 PHE A N 1
ATOM 688 C CA . PHE A 1 83 ? -8.212 8.305 8.974 1.00 90.56 83 PHE A CA 1
ATOM 689 C C . PHE A 1 83 ? -7.916 9.677 9.585 1.00 90.56 83 PHE A C 1
ATOM 691 O O . PHE A 1 83 ? -7.092 10.452 9.111 1.00 90.56 83 PHE A O 1
ATOM 698 N N . GLN A 1 84 ? -8.645 9.997 10.647 1.00 83.56 84 GLN A N 1
ATOM 699 C CA . GLN A 1 84 ? -8.364 11.100 11.547 1.00 83.56 84 GLN A CA 1
ATOM 700 C C . GLN A 1 84 ? -7.471 10.574 12.676 1.00 83.56 84 GLN A C 1
ATOM 702 O O . GLN A 1 84 ? -7.919 9.817 13.544 1.00 83.56 84 GLN A O 1
ATOM 707 N N . GLY A 1 85 ? -6.195 1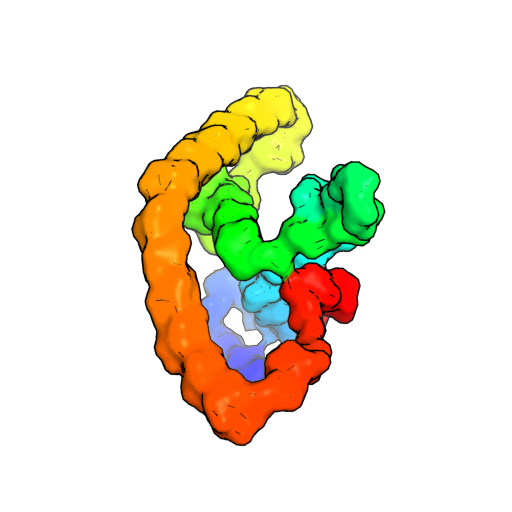0.956 12.641 1.00 80.38 85 GLY A N 1
ATOM 708 C CA . GLY A 1 85 ? -5.177 10.378 13.517 1.00 80.38 85 GLY A CA 1
ATOM 709 C C . GLY A 1 85 ? -4.902 8.904 13.195 1.00 80.38 85 GLY A C 1
ATOM 710 O O . GLY A 1 85 ? -5.164 8.432 12.095 1.00 80.38 85 GLY A O 1
ATOM 711 N N . GLN A 1 86 ? -4.378 8.157 14.168 1.00 78.50 86 GLN A N 1
ATOM 712 C CA . GLN A 1 86 ? -3.917 6.775 13.958 1.00 78.50 86 GLN A CA 1
ATOM 713 C C . GLN A 1 86 ? -5.037 5.719 14.040 1.00 78.50 86 GLN A C 1
ATOM 715 O O . GLN A 1 86 ? -4.799 4.544 13.766 1.00 78.50 86 GLN A O 1
ATOM 720 N N . TRP A 1 87 ? -6.261 6.090 14.445 1.00 80.94 87 TRP A N 1
ATOM 721 C CA . TRP A 1 87 ? -7.295 5.098 14.763 1.00 80.94 87 TRP A CA 1
ATOM 722 C C . TRP A 1 87 ? -8.698 5.379 14.221 1.00 80.94 87 TRP A C 1
ATOM 724 O O . TRP A 1 87 ? -9.388 4.426 13.853 1.00 80.94 87 TRP A O 1
ATOM 734 N N . ASN A 1 88 ? -9.174 6.621 14.181 1.00 87.62 88 ASN A N 1
ATOM 735 C CA . ASN A 1 88 ? -10.574 6.867 13.837 1.00 87.62 88 ASN A CA 1
ATOM 736 C C . ASN A 1 88 ? -10.724 7.159 12.345 1.00 87.62 88 ASN A C 1
ATOM 738 O O . ASN A 1 88 ? -9.934 7.900 11.784 1.00 87.62 88 ASN A O 1
ATOM 742 N N . LEU A 1 89 ? -11.749 6.617 11.695 1.00 90.19 89 LEU A N 1
ATOM 743 C CA . LEU A 1 89 ? -12.110 7.040 10.340 1.00 90.19 89 LEU A CA 1
ATOM 744 C C . LEU A 1 89 ? -12.852 8.379 10.427 1.00 90.19 89 LEU A C 1
ATOM 746 O O . LEU A 1 89 ? -13.729 8.514 11.290 1.00 90.19 89 LEU A O 1
ATOM 750 N N . GLN A 1 90 ? -12.552 9.338 9.542 1.00 89.62 90 GLN A N 1
ATOM 751 C CA . GLN A 1 90 ? -13.250 10.629 9.570 1.00 89.62 90 GLN A CA 1
ATOM 752 C C . GLN A 1 90 ? -14.773 10.405 9.452 1.00 89.62 90 GLN A C 1
ATOM 754 O O . GLN A 1 90 ? -15.210 9.632 8.590 1.00 89.62 90 GLN A O 1
ATOM 759 N N . PRO A 1 91 ? -15.607 11.063 10.284 1.00 90.62 91 PRO A N 1
ATOM 760 C CA . PRO A 1 91 ? -17.053 10.818 10.331 1.00 90.62 91 PRO A CA 1
ATOM 761 C C . PRO A 1 91 ? -17.766 10.974 8.983 1.00 90.62 91 PRO A C 1
ATOM 763 O O . PRO A 1 91 ? -18.750 10.284 8.724 1.00 90.62 91 PRO A O 1
ATOM 766 N N . GLN A 1 92 ? -17.242 11.833 8.105 1.00 90.00 92 GLN A N 1
ATOM 767 C CA . GLN A 1 92 ? -17.760 12.052 6.754 1.00 90.00 92 GLN A CA 1
ATOM 768 C C . GLN A 1 92 ? -17.785 10.771 5.904 1.00 90.00 92 GLN A C 1
ATOM 770 O O . GLN A 1 92 ? -18.743 10.556 5.171 1.00 90.00 92 GLN A O 1
ATOM 775 N N . TYR A 1 93 ? -16.803 9.873 6.060 1.00 90.19 93 TYR A N 1
ATOM 776 C CA . TYR A 1 93 ? -16.744 8.612 5.308 1.00 90.19 93 TYR A CA 1
ATOM 777 C C . TYR A 1 93 ? -17.725 7.552 5.828 1.00 90.19 93 TYR A C 1
ATOM 779 O O . TYR A 1 93 ? -17.916 6.529 5.177 1.00 90.19 93 TYR A O 1
ATOM 787 N N . LYS A 1 94 ? -18.357 7.777 6.990 1.00 91.56 94 LYS A N 1
ATOM 788 C CA . LYS A 1 94 ? -19.378 6.873 7.548 1.00 91.56 94 LYS A CA 1
ATOM 789 C C . LYS A 1 94 ? -20.774 7.149 6.978 1.00 91.56 94 LYS A C 1
ATOM 791 O O . LYS A 1 94 ? -21.659 6.313 7.123 1.00 91.56 94 LYS A O 1
ATOM 796 N N . ARG A 1 95 ? -20.989 8.311 6.349 1.00 91.38 95 ARG A N 1
ATOM 797 C CA . ARG A 1 95 ? -22.283 8.728 5.785 1.00 91.38 95 ARG A CA 1
ATOM 798 C C . ARG A 1 95 ? -22.259 8.617 4.261 1.00 91.38 95 ARG A C 1
ATOM 800 O O . ARG A 1 95 ? -21.311 9.053 3.620 1.00 91.38 95 ARG A O 1
ATOM 807 N N . ALA A 1 96 ? -23.333 8.097 3.669 1.00 91.06 96 ALA A N 1
ATOM 808 C CA . ALA A 1 96 ? -23.425 7.925 2.215 1.00 91.06 96 ALA A CA 1
ATOM 809 C C . ALA A 1 96 ? -23.691 9.235 1.443 1.00 91.06 96 ALA A C 1
ATOM 811 O O . ALA A 1 96 ? -23.358 9.319 0.262 1.00 91.06 96 ALA A O 1
ATOM 812 N N . GLY A 1 97 ? -24.255 10.260 2.097 1.00 90.44 97 GLY A N 1
ATOM 813 C CA . GLY A 1 97 ? -24.752 11.475 1.432 1.00 90.44 97 GLY A CA 1
ATOM 814 C C . GLY A 1 97 ? -23.703 12.272 0.646 1.00 90.44 97 GLY A C 1
ATOM 815 O O . GLY A 1 97 ? -24.033 12.856 -0.376 1.00 90.44 97 GLY A O 1
ATOM 816 N N . ALA A 1 98 ? -22.433 12.240 1.062 1.00 90.25 98 ALA A N 1
ATOM 817 C CA . ALA A 1 98 ? -21.338 12.970 0.410 1.00 90.25 98 ALA A CA 1
ATOM 818 C C . ALA A 1 98 ? -20.411 12.066 -0.430 1.00 90.25 98 ALA A C 1
ATOM 820 O O . ALA A 1 98 ? -19.283 12.445 -0.745 1.00 90.25 98 ALA A O 1
ATOM 821 N N . ARG A 1 99 ? -20.844 10.849 -0.798 1.00 93.62 99 ARG A N 1
ATOM 822 C CA . ARG A 1 99 ? -19.977 9.848 -1.452 1.00 93.62 99 ARG A CA 1
ATOM 823 C C . ARG A 1 99 ? -19.294 10.370 -2.720 1.00 93.62 99 ARG A C 1
ATOM 825 O O . ARG A 1 99 ? -18.117 10.083 -2.925 1.00 93.62 99 ARG A O 1
ATOM 832 N N . LEU A 1 100 ? -20.012 11.115 -3.562 1.00 94.69 100 LEU A N 1
ATOM 833 C CA . LEU A 1 100 ? -19.464 11.633 -4.820 1.00 94.69 100 LEU A CA 1
ATOM 834 C C . LEU A 1 100 ? -18.401 12.713 -4.581 1.00 94.69 100 LEU A C 1
ATOM 836 O O . LEU A 1 100 ? -17.361 12.719 -5.234 1.00 94.69 100 LEU A O 1
ATOM 840 N N . GLU A 1 101 ? -18.644 13.607 -3.626 1.00 94.00 101 GLU A N 1
ATOM 841 C CA . GLU A 1 101 ? -17.695 14.657 -3.257 1.00 94.00 101 GLU A CA 1
ATOM 842 C C . GLU A 1 101 ? -16.414 14.060 -2.660 1.00 94.00 101 GLU A C 1
ATOM 844 O O . GLU A 1 101 ? -15.305 14.409 -3.071 1.00 94.00 101 GLU A O 1
ATOM 849 N N . LEU A 1 102 ? -16.562 13.082 -1.762 1.00 94.25 102 LEU A N 1
ATOM 850 C CA . LEU A 1 102 ? -15.440 12.360 -1.165 1.00 94.25 102 LEU A CA 1
ATOM 851 C C . LEU A 1 102 ? -14.641 11.569 -2.210 1.00 94.25 102 LEU A C 1
ATOM 853 O O . LEU A 1 102 ? -13.412 11.553 -2.151 1.00 94.25 102 LEU A O 1
ATOM 857 N N . ALA A 1 103 ? -15.314 10.963 -3.193 1.00 94.31 103 ALA A N 1
ATOM 858 C CA . ALA A 1 103 ? -14.649 10.282 -4.302 1.00 94.31 103 ALA A CA 1
ATOM 859 C C . ALA A 1 103 ? -13.806 11.254 -5.143 1.00 94.31 103 ALA A C 1
ATOM 861 O O . ALA A 1 103 ? -12.636 10.976 -5.393 1.00 94.31 103 ALA A O 1
ATOM 862 N N . ARG A 1 104 ? -14.351 12.428 -5.494 1.00 95.31 104 ARG A N 1
ATOM 863 C CA . ARG A 1 104 ? -13.611 13.477 -6.222 1.00 95.31 104 ARG A CA 1
ATOM 864 C C . ARG A 1 104 ? -12.412 13.998 -5.431 1.00 95.31 104 ARG A C 1
ATOM 866 O O . ARG A 1 104 ? -11.367 14.291 -6.005 1.00 95.31 104 ARG A O 1
ATOM 873 N N . ARG A 1 105 ? -12.536 14.123 -4.106 1.00 93.81 105 ARG A N 1
ATOM 874 C CA . ARG A 1 105 ? -11.411 14.512 -3.244 1.00 93.81 105 ARG A CA 1
ATOM 875 C C . ARG A 1 105 ? -10.298 13.465 -3.280 1.00 93.81 105 ARG A C 1
ATOM 877 O O . ARG A 1 105 ? -9.141 13.832 -3.462 1.00 93.81 105 ARG A O 1
ATOM 884 N N . LEU A 1 106 ? -10.651 12.186 -3.150 1.00 94.06 106 LEU A N 1
ATOM 885 C CA . LEU A 1 106 ? -9.691 11.085 -3.224 1.00 94.06 106 LEU A CA 1
ATOM 886 C C . LEU A 1 106 ? -9.009 11.019 -4.598 1.00 94.06 106 LEU A C 1
ATOM 888 O O . LEU A 1 106 ? -7.800 10.824 -4.666 1.00 94.06 106 LEU A O 1
ATOM 892 N N . GLU A 1 107 ? -9.760 11.241 -5.678 1.00 94.62 107 GLU A N 1
ATOM 893 C CA . GLU A 1 107 ? -9.238 11.311 -7.046 1.00 94.62 107 GLU A CA 1
ATOM 894 C C . GLU A 1 107 ? -8.190 12.421 -7.201 1.00 94.62 107 GLU A C 1
ATOM 896 O O . GLU A 1 107 ? -7.091 12.168 -7.690 1.00 94.62 107 GLU A O 1
ATOM 901 N N . ARG A 1 108 ? -8.468 13.634 -6.704 1.00 94.88 108 ARG A N 1
ATOM 902 C CA . ARG A 1 108 ? -7.493 14.739 -6.712 1.00 94.88 108 ARG A CA 1
ATOM 903 C C . ARG A 1 108 ? -6.229 14.392 -5.930 1.00 94.88 108 ARG A C 1
ATOM 905 O O . ARG A 1 108 ? -5.128 14.660 -6.403 1.00 94.88 108 ARG A O 1
ATOM 912 N N . SER A 1 109 ? -6.368 13.780 -4.754 1.00 94.56 109 SER A N 1
ATOM 913 C CA . SER A 1 109 ? -5.219 13.331 -3.959 1.00 94.56 109 SER A CA 1
ATOM 914 C C . SER A 1 109 ? -4.405 12.252 -4.677 1.00 94.56 109 SER A C 1
ATOM 916 O O . SER A 1 109 ? -3.177 12.296 -4.634 1.00 94.56 109 SER A O 1
ATOM 918 N N . LEU A 1 110 ? -5.064 11.322 -5.375 1.00 94.44 110 LEU A N 1
ATOM 919 C CA . LEU A 1 110 ? -4.401 10.301 -6.184 1.00 94.44 110 LEU A CA 1
ATOM 920 C C . LEU A 1 110 ? -3.633 10.925 -7.358 1.00 94.44 110 LEU A C 1
ATOM 922 O O . LEU A 1 110 ? -2.487 10.550 -7.592 1.00 94.44 110 LEU A O 1
ATOM 926 N N . LEU A 1 111 ? -4.226 11.897 -8.059 1.00 95.94 111 LEU A N 1
ATOM 927 C CA . LEU A 1 111 ? -3.571 12.620 -9.154 1.00 95.94 111 LEU A CA 1
ATOM 928 C C . LEU A 1 111 ? -2.339 13.388 -8.666 1.00 95.94 111 LEU A C 1
ATOM 930 O O . LEU A 1 111 ? -1.270 13.257 -9.255 1.00 95.94 111 LEU A O 1
ATOM 934 N N . LEU A 1 112 ? -2.459 14.129 -7.561 1.00 95.81 112 LEU A N 1
ATOM 935 C CA . LEU A 1 112 ? -1.333 14.850 -6.960 1.00 95.81 112 LEU A CA 1
ATOM 936 C C . LEU A 1 112 ? -0.202 13.899 -6.555 1.00 95.81 112 LEU A C 1
ATOM 938 O O . LEU A 1 112 ? 0.962 14.167 -6.848 1.00 95.81 112 LEU A O 1
ATOM 942 N N . LEU A 1 113 ? -0.539 12.764 -5.935 1.00 95.88 113 LEU A N 1
ATOM 943 C CA . LEU A 1 113 ? 0.440 11.738 -5.581 1.00 95.88 113 LEU A CA 1
ATOM 944 C C . LEU A 1 113 ? 1.097 11.129 -6.829 1.00 95.88 113 LEU A C 1
ATOM 946 O O . LEU A 1 113 ? 2.300 10.876 -6.832 1.00 95.88 113 LEU A O 1
ATOM 950 N N . GLY A 1 114 ? 0.332 10.908 -7.899 1.00 96.00 114 GLY A N 1
ATOM 951 C CA . GLY A 1 114 ? 0.845 10.436 -9.184 1.00 96.00 114 GLY A CA 1
ATOM 952 C C . GLY A 1 114 ? 1.839 11.414 -9.811 1.00 96.00 114 GLY A C 1
ATOM 953 O O . GLY A 1 114 ? 2.931 11.006 -10.199 1.00 96.00 114 GLY A O 1
ATOM 954 N N . VAL A 1 115 ? 1.506 12.708 -9.839 1.00 97.62 115 VAL A N 1
ATOM 955 C CA . VAL A 1 115 ? 2.396 13.771 -10.335 1.00 97.62 115 VAL A CA 1
ATOM 956 C C . VAL A 1 115 ? 3.668 13.855 -9.492 1.00 97.62 115 VAL A C 1
ATOM 958 O O . VAL A 1 115 ? 4.763 13.890 -10.047 1.00 97.62 115 VAL A O 1
ATOM 961 N N . ALA A 1 116 ? 3.554 13.803 -8.162 1.00 96.38 116 ALA A N 1
ATOM 962 C CA . ALA A 1 116 ? 4.716 13.786 -7.277 1.00 96.38 116 ALA A CA 1
ATOM 963 C C . ALA A 1 116 ? 5.626 12.571 -7.542 1.00 96.38 116 ALA A C 1
ATOM 965 O O . ALA A 1 116 ? 6.838 12.729 -7.668 1.00 96.38 116 ALA A O 1
ATOM 966 N N . ASN A 1 117 ? 5.056 11.370 -7.701 1.00 96.50 117 ASN A N 1
ATOM 967 C CA . ASN A 1 117 ? 5.827 10.176 -8.063 1.00 96.50 117 ASN A CA 1
ATOM 968 C C . ASN A 1 117 ? 6.499 10.312 -9.437 1.00 96.50 117 ASN A C 1
ATOM 970 O O . ASN A 1 117 ? 7.624 9.850 -9.600 1.00 96.50 117 ASN A O 1
ATOM 974 N N . LEU A 1 118 ? 5.841 10.944 -10.414 1.00 97.38 118 LEU A N 1
ATOM 975 C CA . LEU A 1 118 ? 6.410 11.162 -11.744 1.00 97.38 118 LEU A CA 1
ATOM 976 C C . LEU A 1 118 ? 7.604 12.126 -11.700 1.00 97.38 118 LEU A C 1
ATOM 978 O O . LEU A 1 118 ? 8.629 11.847 -12.315 1.00 97.38 118 LEU A O 1
ATOM 982 N N . LEU A 1 119 ? 7.505 13.210 -10.927 1.00 97.81 119 LEU A N 1
ATOM 983 C CA . LEU A 1 119 ? 8.604 14.161 -10.722 1.00 97.81 119 LEU A CA 1
ATOM 984 C C . LEU A 1 119 ? 9.792 13.528 -9.982 1.00 97.81 119 LEU A C 1
ATOM 986 O O . LEU A 1 119 ? 10.944 13.807 -10.302 1.00 97.81 119 LEU A O 1
ATOM 990 N N . LEU A 1 120 ? 9.518 12.651 -9.011 1.00 96.81 120 LEU A N 1
ATOM 991 C CA . LEU A 1 120 ? 10.544 11.935 -8.245 1.00 96.81 120 LEU A CA 1
ATOM 992 C C . LEU A 1 120 ? 11.096 10.699 -8.972 1.00 96.81 120 LEU A C 1
ATOM 994 O O . LEU A 1 120 ? 12.130 10.163 -8.571 1.00 96.81 120 LEU A O 1
ATOM 998 N N . CYS A 1 121 ? 10.435 10.254 -10.042 1.00 97.06 121 CYS A N 1
ATOM 999 C CA . CYS A 1 121 ? 10.787 9.073 -10.824 1.00 97.06 121 CYS A CA 1
ATOM 1000 C C . CYS A 1 121 ? 12.280 8.989 -11.197 1.00 97.06 121 CYS A C 1
ATOM 1002 O O . CYS A 1 121 ? 12.881 7.961 -10.879 1.00 97.06 121 CYS A O 1
ATOM 1004 N N . PRO A 1 122 ? 12.927 10.019 -11.792 1.00 96.75 122 PRO A N 1
ATOM 1005 C CA . PRO A 1 122 ? 14.340 9.921 -12.165 1.00 96.75 122 PRO A CA 1
ATOM 1006 C C . PRO A 1 122 ? 15.251 9.640 -10.963 1.00 96.75 122 PRO A C 1
ATOM 1008 O O . PRO A 1 122 ? 16.124 8.780 -11.043 1.00 96.75 122 PRO A O 1
ATOM 1011 N N . PHE A 1 123 ? 15.009 10.287 -9.821 1.00 97.12 123 PHE A N 1
ATOM 1012 C CA . PHE A 1 123 ? 15.803 10.083 -8.607 1.00 97.12 123 PHE A CA 1
ATOM 1013 C C . PHE A 1 123 ? 15.597 8.687 -8.015 1.00 97.12 123 PHE A C 1
ATOM 1015 O O . PHE A 1 123 ? 16.560 8.012 -7.648 1.00 97.12 123 PHE A O 1
ATOM 1022 N N . ILE A 1 124 ? 14.343 8.225 -7.964 1.00 95.44 124 ILE A N 1
ATOM 1023 C CA . ILE A 1 124 ? 14.003 6.887 -7.470 1.00 95.44 124 ILE A CA 1
ATOM 1024 C C . ILE A 1 124 ? 14.643 5.819 -8.362 1.00 95.44 124 ILE A C 1
ATOM 1026 O O . ILE A 1 124 ? 15.201 4.857 -7.842 1.00 95.44 124 ILE A O 1
ATOM 1030 N N . LEU A 1 125 ? 14.594 5.980 -9.687 1.00 95.94 125 LEU A N 1
ATOM 1031 C CA . LEU A 1 125 ? 15.184 5.027 -10.628 1.00 95.94 125 LEU A CA 1
ATOM 1032 C C . LEU A 1 125 ? 16.705 4.954 -10.497 1.00 95.94 125 LEU A C 1
ATOM 1034 O O . LEU A 1 125 ? 17.246 3.851 -10.462 1.00 95.94 125 LEU A O 1
ATOM 1038 N N . VAL A 1 126 ? 17.384 6.097 -10.361 1.00 97.56 126 VAL A N 1
ATOM 1039 C CA . VAL A 1 126 ? 18.836 6.138 -10.123 1.00 97.56 126 VAL A CA 1
ATOM 1040 C C . VAL A 1 126 ? 19.185 5.399 -8.831 1.00 97.56 126 VAL A C 1
ATOM 1042 O O . VAL A 1 126 ? 20.052 4.527 -8.839 1.00 97.56 126 VAL A O 1
ATOM 1045 N N . TRP A 1 127 ? 18.466 5.672 -7.739 1.00 96.50 127 TRP A N 1
ATOM 1046 C CA . TRP A 1 127 ? 18.684 4.984 -6.466 1.00 96.50 127 TRP A CA 1
ATOM 1047 C C . TRP A 1 127 ? 18.440 3.474 -6.562 1.00 96.50 127 TRP A C 1
ATOM 1049 O O . TRP A 1 127 ? 19.260 2.688 -6.094 1.00 96.50 127 TRP A O 1
ATOM 1059 N N . GLN A 1 128 ? 17.342 3.049 -7.194 1.00 95.50 128 GLN A N 1
ATOM 1060 C CA . GLN A 1 128 ? 17.039 1.628 -7.395 1.00 95.50 128 GLN A CA 1
ATOM 1061 C C . GLN A 1 128 ? 18.105 0.939 -8.252 1.00 95.50 128 GLN A C 1
ATOM 1063 O O . GLN A 1 128 ? 18.501 -0.179 -7.934 1.00 95.50 128 GLN A O 1
ATOM 1068 N N . GLY A 1 129 ? 18.599 1.607 -9.299 1.00 95.94 129 GLY A N 1
ATOM 1069 C CA . GLY A 1 129 ? 19.678 1.104 -10.147 1.00 95.94 129 GLY A CA 1
ATOM 1070 C C . GLY A 1 129 ? 20.978 0.906 -9.371 1.00 95.94 129 GLY A C 1
ATOM 1071 O O . GLY A 1 129 ? 21.546 -0.183 -9.401 1.00 95.94 129 GLY A O 1
ATOM 1072 N N . LEU A 1 130 ? 21.406 1.921 -8.613 1.00 96.25 130 LEU A N 1
ATOM 1073 C CA . LEU A 1 130 ? 22.595 1.836 -7.761 1.00 96.25 130 LEU A CA 1
ATOM 1074 C C . LEU A 1 130 ? 22.446 0.743 -6.700 1.00 96.25 130 LEU A C 1
ATOM 1076 O O . LEU A 1 130 ? 23.327 -0.101 -6.556 1.00 96.25 130 LEU A O 1
ATOM 1080 N N . TYR A 1 131 ? 21.319 0.714 -5.987 1.00 94.31 131 TYR A N 1
ATOM 1081 C CA . TYR A 1 131 ? 21.064 -0.279 -4.947 1.00 94.31 131 TYR A CA 1
ATOM 1082 C C . TYR A 1 131 ? 21.051 -1.705 -5.507 1.00 94.31 131 TYR A C 1
ATOM 1084 O O . TYR A 1 131 ? 21.650 -2.607 -4.918 1.00 94.31 131 TYR A O 1
ATOM 1092 N N . ALA A 1 132 ? 20.405 -1.914 -6.658 1.00 92.75 132 ALA A N 1
ATOM 1093 C CA . ALA A 1 132 ? 20.374 -3.208 -7.325 1.00 92.75 132 ALA A CA 1
ATOM 1094 C C . ALA A 1 132 ? 21.770 -3.625 -7.801 1.00 92.75 132 ALA A C 1
ATOM 1096 O O . ALA A 1 132 ? 22.155 -4.776 -7.602 1.00 92.75 132 ALA A O 1
ATOM 1097 N N . PHE A 1 133 ? 22.545 -2.698 -8.369 1.00 93.81 133 PHE A N 1
ATOM 1098 C CA . PHE A 1 133 ? 23.922 -2.956 -8.775 1.00 93.81 133 PHE A CA 1
ATOM 1099 C C . PHE A 1 133 ? 24.776 -3.374 -7.574 1.00 93.81 133 PHE A C 1
ATOM 1101 O O . PHE A 1 133 ? 25.348 -4.459 -7.584 1.00 93.81 133 PHE A O 1
ATOM 1108 N N . PHE A 1 134 ? 24.803 -2.587 -6.498 1.00 92.44 134 PHE A N 1
ATOM 1109 C CA . PHE A 1 134 ? 25.628 -2.905 -5.330 1.00 92.44 134 PHE A CA 1
ATOM 1110 C C . PHE A 1 134 ? 25.193 -4.185 -4.609 1.00 92.44 134 PHE A C 1
ATOM 1112 O O . PHE A 1 134 ? 26.045 -4.926 -4.133 1.00 92.44 134 PHE A O 1
ATOM 1119 N N . SER A 1 13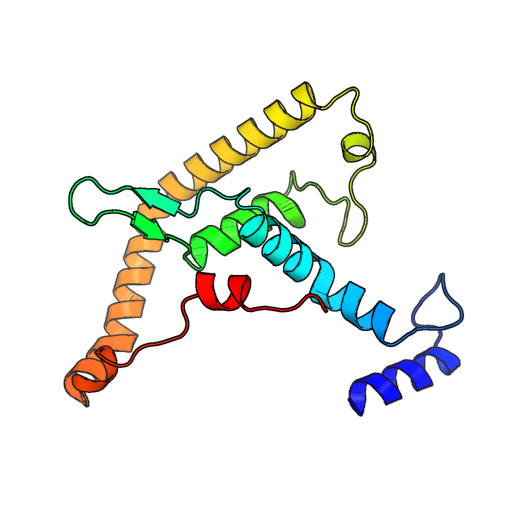5 ? 23.892 -4.483 -4.561 1.00 88.62 135 SER A N 1
ATOM 1120 C CA . SER A 1 135 ? 23.384 -5.649 -3.825 1.00 88.62 135 SER A CA 1
ATOM 1121 C C . SER A 1 135 ? 23.476 -6.956 -4.617 1.00 88.62 135 SER A C 1
ATOM 1123 O O . SER A 1 135 ? 23.729 -8.010 -4.040 1.00 88.62 135 SER A O 1
ATOM 1125 N N . TYR A 1 136 ? 23.234 -6.920 -5.933 1.00 87.31 136 TYR A N 1
ATOM 1126 C CA . TYR A 1 136 ? 23.112 -8.140 -6.739 1.00 87.31 136 TYR A CA 1
ATOM 1127 C C . TYR A 1 136 ? 24.348 -8.468 -7.578 1.00 87.31 136 TYR A C 1
ATOM 1129 O O . TYR A 1 136 ? 24.476 -9.614 -7.998 1.00 87.31 136 TYR A O 1
ATOM 1137 N N . THR A 1 137 ? 25.276 -7.533 -7.816 1.00 86.94 137 THR A N 1
ATOM 1138 C CA . THR A 1 137 ? 26.502 -7.837 -8.589 1.00 86.94 137 THR A CA 1
ATOM 1139 C C . THR A 1 137 ? 27.409 -8.833 -7.875 1.00 86.94 137 THR A C 1
ATOM 1141 O O . THR A 1 137 ? 27.929 -9.753 -8.504 1.00 86.94 137 THR A O 1
ATOM 1144 N N . GLU A 1 138 ? 27.555 -8.702 -6.557 1.00 85.38 138 GLU A N 1
ATOM 1145 C CA . GLU A 1 138 ? 28.317 -9.647 -5.740 1.00 85.38 138 GLU A CA 1
ATOM 1146 C C . GLU A 1 138 ? 27.657 -11.033 -5.735 1.00 85.38 138 GLU A C 1
ATOM 1148 O O . GLU A 1 138 ? 28.332 -12.040 -5.955 1.00 85.38 138 GLU A O 1
ATOM 1153 N N . ALA A 1 139 ? 26.332 -11.081 -5.561 1.00 83.06 139 ALA A N 1
ATOM 1154 C CA . ALA A 1 139 ? 25.561 -12.322 -5.594 1.00 83.06 139 ALA A CA 1
ATOM 1155 C C . ALA A 1 139 ? 25.644 -13.014 -6.964 1.00 83.06 139 ALA A C 1
ATOM 1157 O O . ALA A 1 139 ? 25.843 -14.223 -7.027 1.00 83.06 139 ALA A O 1
ATOM 1158 N N . LEU A 1 140 ? 25.571 -12.248 -8.058 1.00 85.56 140 LEU A N 1
ATOM 1159 C CA . LEU A 1 140 ? 25.705 -12.763 -9.420 1.00 85.56 140 LEU A CA 1
ATOM 1160 C C . LEU A 1 140 ? 27.103 -13.340 -9.679 1.00 85.56 140 LEU A C 1
ATOM 1162 O O . LEU A 1 140 ? 27.222 -14.367 -10.341 1.00 85.56 140 LEU A O 1
ATOM 1166 N N . ARG A 1 141 ? 28.156 -12.696 -9.152 1.00 83.94 141 ARG A N 1
ATOM 1167 C CA . ARG A 1 141 ? 29.541 -13.163 -9.304 1.00 83.94 141 ARG A CA 1
ATOM 1168 C C . ARG A 1 141 ? 29.834 -14.411 -8.470 1.00 83.94 141 ARG A C 1
ATOM 1170 O O . ARG A 1 141 ? 30.600 -15.253 -8.926 1.00 83.94 141 ARG A O 1
ATOM 1177 N N . ARG A 1 142 ? 29.280 -14.516 -7.256 1.00 88.12 142 ARG A N 1
ATOM 1178 C CA . ARG A 1 142 ? 29.502 -15.669 -6.368 1.00 88.12 142 ARG A CA 1
ATOM 1179 C C . ARG A 1 14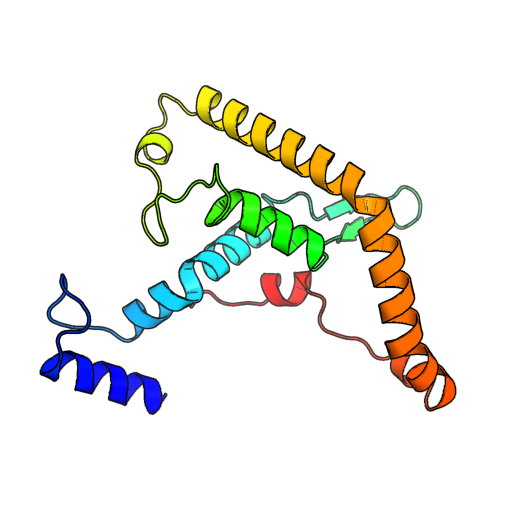2 ? 28.655 -16.875 -6.759 1.00 88.12 142 ARG A C 1
ATOM 1181 O O . ARG A 1 142 ? 29.195 -17.955 -6.960 1.00 88.12 142 ARG A O 1
ATOM 1188 N N . GLU A 1 143 ? 27.343 -16.689 -6.868 1.00 87.12 143 GLU A N 1
ATOM 1189 C CA . GLU A 1 143 ? 26.376 -17.769 -7.074 1.00 87.12 143 GLU A CA 1
ATOM 1190 C C . GLU A 1 143 ? 25.237 -17.296 -7.994 1.00 87.12 143 GLU A C 1
ATOM 1192 O O . GLU A 1 143 ? 24.176 -16.878 -7.517 1.00 87.12 143 GLU A O 1
ATOM 1197 N N . PRO A 1 144 ? 25.397 -17.378 -9.328 1.00 84.69 144 PRO A N 1
ATOM 1198 C CA . PRO A 1 144 ? 24.375 -16.916 -10.272 1.00 84.69 144 PRO A CA 1
ATOM 1199 C C . PRO A 1 144 ? 23.064 -17.714 -10.169 1.00 84.69 144 PRO A C 1
ATOM 1201 O O . PRO A 1 144 ? 21.992 -17.198 -10.490 1.00 84.69 144 PRO A O 1
ATOM 1204 N N . SER A 1 145 ? 23.124 -18.952 -9.667 1.00 85.94 145 SER A N 1
ATOM 1205 C CA . SER A 1 145 ? 21.960 -19.806 -9.399 1.00 85.94 145 SER A CA 1
ATOM 1206 C C . SER A 1 145 ? 21.017 -19.222 -8.341 1.00 85.94 145 SER A C 1
ATOM 1208 O O . SER A 1 145 ? 19.812 -19.474 -8.395 1.00 85.94 145 SER A O 1
ATOM 1210 N N . SER A 1 146 ? 21.526 -18.390 -7.425 1.00 84.38 146 SER A N 1
ATOM 1211 C CA . SER A 1 146 ? 20.729 -17.759 -6.366 1.00 84.38 146 SER A CA 1
ATOM 1212 C C . SER A 1 146 ? 19.615 -16.852 -6.913 1.00 84.38 146 SER A C 1
ATOM 1214 O O . SER A 1 146 ? 18.540 -16.768 -6.319 1.00 84.38 146 SER A O 1
ATOM 1216 N N . LEU A 1 147 ? 19.807 -16.239 -8.088 1.00 85.56 147 LEU A N 1
ATOM 1217 C CA . LEU A 1 147 ? 18.797 -15.396 -8.743 1.00 85.56 147 LEU A CA 1
ATOM 1218 C C . LEU A 1 147 ? 17.634 -16.200 -9.342 1.00 85.56 147 LEU A C 1
ATOM 1220 O O . LEU A 1 147 ? 16.541 -15.663 -9.522 1.00 85.56 147 LEU A O 1
ATOM 1224 N N . GLY A 1 148 ? 17.854 -17.484 -9.638 1.00 88.69 148 GLY A N 1
ATOM 1225 C CA . GLY A 1 148 ? 16.813 -18.397 -10.109 1.00 88.69 148 GLY A CA 1
ATOM 1226 C C . GLY A 1 148 ? 15.886 -18.889 -8.994 1.00 88.69 148 GLY A C 1
ATOM 1227 O O . GLY A 1 148 ? 14.807 -19.420 -9.275 1.00 88.69 148 GLY A O 1
ATOM 1228 N N . ALA A 1 149 ? 16.274 -18.704 -7.728 1.00 91.56 149 ALA A N 1
ATOM 1229 C CA . ALA A 1 149 ? 15.462 -19.100 -6.590 1.00 91.56 149 ALA A CA 1
ATOM 1230 C C . ALA A 1 149 ? 14.176 -18.263 -6.516 1.00 91.56 149 ALA A C 1
ATOM 1232 O O . ALA A 1 149 ? 14.167 -17.034 -6.616 1.00 91.56 149 ALA A O 1
ATOM 1233 N N . ARG A 1 150 ? 13.044 -18.942 -6.319 1.00 92.38 150 ARG A N 1
ATOM 1234 C CA . ARG A 1 150 ? 11.739 -18.285 -6.217 1.00 92.38 150 ARG A CA 1
ATOM 1235 C C . ARG A 1 150 ? 11.522 -17.762 -4.805 1.00 92.38 150 ARG A C 1
ATOM 1237 O O . ARG A 1 150 ? 11.846 -18.419 -3.822 1.00 92.38 150 ARG A O 1
ATOM 1244 N N . ARG A 1 151 ? 10.880 -16.598 -4.706 1.00 93.38 151 ARG A N 1
ATOM 1245 C CA . ARG A 1 151 ? 10.438 -16.012 -3.436 1.00 93.38 151 ARG A CA 1
ATOM 1246 C C . ARG A 1 151 ? 8.940 -15.757 -3.445 1.00 93.38 151 ARG A C 1
ATOM 1248 O O . ARG A 1 151 ? 8.358 -15.466 -4.490 1.00 93.38 151 ARG A O 1
ATOM 1255 N N . TRP A 1 152 ? 8.335 -15.774 -2.261 1.00 95.06 152 TRP A N 1
ATOM 1256 C CA . TRP A 1 152 ? 6.957 -15.327 -2.074 1.00 95.06 152 TRP A CA 1
ATOM 1257 C C . TRP A 1 152 ? 6.800 -13.877 -2.526 1.00 95.06 152 TRP A C 1
ATOM 1259 O O . TRP A 1 152 ? 7.407 -12.969 -1.944 1.00 95.06 152 TRP A O 1
ATOM 1269 N N . SER A 1 153 ? 5.980 -13.670 -3.558 1.00 95.06 153 SER A N 1
ATOM 1270 C CA . SER A 1 153 ? 5.668 -12.341 -4.075 1.00 95.06 153 SER A CA 1
ATOM 1271 C C . SER A 1 153 ? 4.942 -11.508 -3.019 1.00 95.06 153 SER A C 1
ATOM 1273 O O . SER A 1 153 ? 4.234 -12.040 -2.164 1.00 95.06 153 SER A O 1
ATOM 1275 N N . LEU A 1 154 ? 5.087 -10.182 -3.086 1.00 95.38 154 LEU A N 1
ATOM 1276 C CA . LEU A 1 154 ? 4.399 -9.277 -2.162 1.00 95.38 154 LEU A CA 1
ATOM 1277 C C . LEU A 1 154 ? 2.874 -9.441 -2.244 1.00 95.38 154 LEU A C 1
ATOM 1279 O O . LEU A 1 154 ? 2.196 -9.445 -1.221 1.00 95.38 154 LEU A O 1
ATOM 1283 N N . TYR A 1 155 ? 2.356 -9.657 -3.456 1.00 94.75 155 TYR A N 1
ATOM 1284 C CA . TYR A 1 155 ? 0.958 -10.019 -3.676 1.00 94.75 155 TYR A CA 1
ATOM 1285 C C . TYR A 1 155 ? 0.583 -11.328 -2.978 1.00 94.75 155 TYR A C 1
ATOM 1287 O O . TYR A 1 155 ? -0.391 -11.352 -2.235 1.00 94.75 155 TYR A O 1
ATOM 1295 N N . GLY A 1 156 ? 1.373 -12.393 -3.155 1.00 94.00 156 GLY A N 1
ATOM 1296 C CA . GLY A 1 156 ? 1.122 -13.688 -2.520 1.00 94.00 156 GLY A CA 1
ATOM 1297 C C . GLY A 1 156 ? 1.111 -13.601 -0.995 1.00 94.00 156 GLY A C 1
ATOM 1298 O O . GLY A 1 156 ? 0.227 -14.162 -0.359 1.00 94.00 156 GLY A O 1
ATOM 1299 N N . ARG A 1 157 ? 2.025 -12.817 -0.407 1.00 95.25 157 ARG A N 1
ATOM 1300 C CA . ARG A 1 157 ? 2.061 -12.570 1.045 1.00 95.25 157 ARG A CA 1
ATOM 1301 C C . ARG A 1 157 ? 0.796 -11.901 1.574 1.00 95.25 157 ARG A C 1
ATOM 1303 O O . ARG A 1 157 ? 0.464 -12.110 2.728 1.00 95.25 157 ARG A O 1
ATOM 1310 N N . LEU A 1 158 ? 0.125 -11.073 0.777 1.00 94.19 15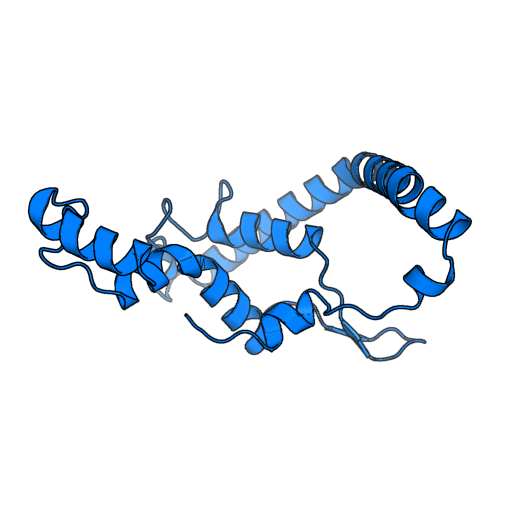8 LEU A N 1
ATOM 1311 C CA . LEU A 1 158 ? -1.124 -10.417 1.174 1.00 94.19 158 LEU A CA 1
ATOM 1312 C C . LEU A 1 158 ? -2.342 -11.288 0.888 1.00 94.19 158 LEU A C 1
ATOM 1314 O O . LEU A 1 158 ? -3.276 -11.302 1.678 1.00 94.19 158 LEU A O 1
ATOM 1318 N N . TYR A 1 159 ? -2.304 -12.026 -0.217 1.00 93.19 159 TYR A N 1
ATOM 1319 C CA . TYR A 1 159 ? -3.373 -12.922 -0.634 1.00 93.19 159 TYR A CA 1
ATOM 1320 C C . TYR A 1 159 ? -3.526 -14.127 0.306 1.00 93.19 159 TYR A C 1
ATOM 1322 O O . TYR A 1 159 ? -4.640 -14.500 0.651 1.00 93.19 159 TYR A O 1
ATOM 1330 N N . LEU A 1 160 ? -2.408 -14.710 0.749 1.00 95.44 160 LEU A N 1
ATOM 1331 C CA . LEU A 1 160 ? -2.387 -15.873 1.646 1.00 95.44 160 LEU A CA 1
ATOM 1332 C C . LEU 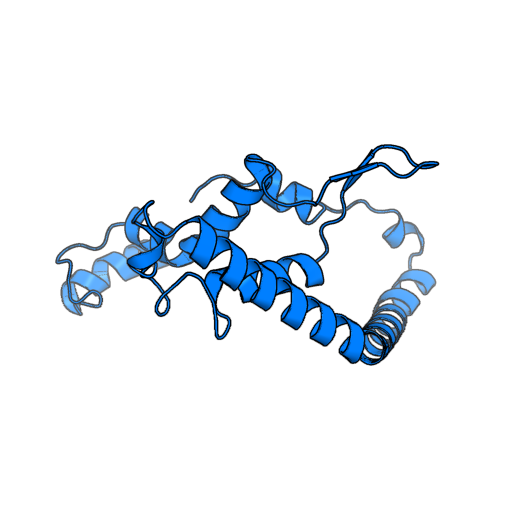A 1 160 ? -2.472 -15.499 3.132 1.00 95.44 160 LEU A C 1
ATOM 1334 O O . LEU A 1 160 ? -2.486 -16.376 3.990 1.00 95.44 160 LEU A O 1
ATOM 1338 N N . ARG A 1 161 ? -2.476 -14.205 3.463 1.00 95.69 161 ARG A N 1
ATOM 1339 C CA . ARG A 1 161 ? -2.472 -13.748 4.852 1.00 95.69 161 ARG A CA 1
ATOM 1340 C C . ARG A 1 161 ? -3.870 -13.822 5.461 1.00 95.69 161 ARG A C 1
ATOM 1342 O O . ARG A 1 161 ? -4.830 -13.307 4.894 1.00 95.69 161 ARG A O 1
ATOM 1349 N N . HIS A 1 162 ? -3.945 -14.393 6.659 1.00 95.81 162 HIS A N 1
ATOM 1350 C CA . HIS A 1 162 ? -5.147 -14.378 7.487 1.00 95.81 162 HIS A CA 1
ATOM 1351 C C . HIS A 1 162 ? -5.372 -13.011 8.145 1.00 95.81 162 HIS A C 1
ATOM 1353 O O . HIS A 1 162 ? -4.449 -12.206 8.301 1.00 95.81 162 HIS A O 1
ATOM 1359 N N . PHE A 1 163 ? -6.622 -12.754 8.525 1.00 94.56 163 PHE A N 1
ATOM 1360 C CA . PHE A 1 163 ? -6.956 -11.624 9.382 1.00 94.56 163 PHE A CA 1
ATOM 1361 C C . PHE A 1 163 ? -6.540 -11.927 10.819 1.00 94.56 163 PHE A C 1
ATOM 1363 O O . PHE A 1 163 ? -6.859 -13.007 11.306 1.00 94.56 163 PHE A O 1
ATOM 1370 N N . ASN A 1 164 ? -5.923 -10.933 11.467 1.00 89.69 164 ASN A N 1
ATOM 1371 C CA . ASN A 1 164 ? -5.354 -11.011 12.818 1.00 89.69 164 ASN A CA 1
ATOM 1372 C C . ASN A 1 164 ? -4.263 -12.080 12.956 1.00 89.69 164 ASN A C 1
ATOM 1374 O O . ASN A 1 164 ? -4.566 -13.200 13.405 1.00 89.69 164 ASN A O 1
#

InterPro domains:
  IPR007241 Autophagy-related protein 9 [PF04109] (1-164)
  IPR007241 Autophagy-related protein 9 [PTHR13038] (1-164)

Foldseek 3Di:
DVVLVVVQVVCCVPVPDPPDNGDDPVNVLCLVCVVLLVVLVCLQVVVDPQWDQDPPPGIDGHDDPVNVVLVCCLAAPDPNHQDDPRDHGDVVVVDPPCVVVVVVSSVVSSVVSVVVCVVCVVVVVVVVVVVCCVPCVVVCVPPVVVVVDDDQDPSNCSNVDDRD

pLDDT: mean 90.83, std 6.05, range [65.62, 97.81]

Secondary structure (DSSP, 8-state):
-HHHHHHHHHHHHH--STT-S---HHHHHHHHSHHHHHHHHHHHTT-S--EEEETTTEEEE---HHHHHHHHIIIIISTT-SEETTTEEPGGGG-STTHHHHHHHHHHHHHHHHHHHHHHHHHHHHHHHHHHHHHHHHHHHH-GGGGGS----HHHHHHSPPP-